Protein AF-A0A1G8ELP6-F1 (afdb_monomer)

Sequence (121 aa):
MLITMIGVISTLIKKDRAQTYRPSFTKFKGNIMRKAETRVLTAHVPIPLAEKVDQLADRLERSRGWIMKQALSSWIAQEEERDRLTQEALADVDAGCVSDHQAVLAWAESLGTDRPLPVPR

pLDDT: mean 75.42, std 21.29, range [32.0, 98.0]

Organism: NCBI:txid83767

Radius of gyration: 23.67 Å; Cα contacts (8 Å, |Δi|>4): 32; chains: 1; bounding box: 47×56×52 Å

Mean predicted aligned error: 15.26 Å

Secondary structure (DSSP, 8-state):
--HHHHHHHHHHHHHGGG--------------S-------------HHHHHHHHHHHHHHT--HHHHHHHHHHHHHHHHHHHHHHHHHHHHHHHTT----HHHHHHHHHHTTSSSPPPPP-

Foldseek 3Di:
DVPVVVVVVVVVLVVCPVDDDDDDDDDDDDDDDPPPDDDDDDDDDPPVVVVVLVVVCVVSVHDSVVVVVVVVVVVVVVVVVVVVVVVVVVVCVVVVVDFDPVQQVQQVVQVPDPDHDDDTD

Structure (mmCIF, N/CA/C/O backbone):
data_AF-A0A1G8ELP6-F1
#
_entry.id   AF-A0A1G8ELP6-F1
#
loop_
_atom_site.group_PDB
_atom_site.id
_atom_site.type_symbol
_atom_site.label_atom_id
_atom_site.label_alt_id
_atom_site.label_comp_id
_atom_site.label_asym_id
_atom_site.label_entity_id
_atom_site.label_seq_id
_atom_site.pdbx_PDB_ins_code
_atom_site.Cartn_x
_atom_site.Cartn_y
_atom_site.Cartn_z
_atom_site.occupancy
_atom_site.B_iso_or_equiv
_atom_site.auth_seq_id
_atom_site.auth_comp_id
_atom_site.auth_asym_id
_atom_site.auth_atom_id
_atom_site.pdbx_PDB_model_num
ATOM 1 N N . MET A 1 1 ? -0.289 13.939 6.042 1.00 46.59 1 MET A N 1
ATOM 2 C CA . MET A 1 1 ? -0.122 12.479 5.830 1.00 46.59 1 MET A CA 1
ATOM 3 C C . MET A 1 1 ? 0.950 12.084 4.796 1.00 46.59 1 MET A C 1
ATOM 5 O O . MET A 1 1 ? 1.098 10.901 4.536 1.00 46.59 1 MET A O 1
ATOM 9 N N . LEU A 1 2 ? 1.757 13.007 4.244 1.00 34.00 2 LEU A N 1
ATOM 10 C CA . LEU A 1 2 ? 2.812 12.673 3.259 1.00 34.00 2 LEU A CA 1
ATOM 11 C C . LEU A 1 2 ? 4.193 12.384 3.894 1.00 34.00 2 LEU A C 1
ATOM 13 O O . LEU A 1 2 ? 5.090 11.851 3.248 1.00 34.00 2 LEU A O 1
ATOM 17 N N . ILE A 1 3 ? 4.362 12.724 5.175 1.00 33.53 3 ILE A N 1
ATOM 18 C CA . ILE A 1 3 ? 5.653 12.688 5.880 1.00 33.53 3 ILE A CA 1
ATOM 19 C C . ILE A 1 3 ? 5.971 11.270 6.396 1.00 33.53 3 ILE A C 1
ATOM 21 O O . ILE A 1 3 ? 7.131 10.874 6.464 1.00 33.53 3 ILE A O 1
ATOM 25 N N . THR A 1 4 ? 4.947 10.453 6.662 1.00 37.50 4 THR A N 1
ATOM 26 C CA . THR A 1 4 ? 5.108 9.077 7.162 1.00 37.50 4 THR A CA 1
ATOM 27 C C . THR A 1 4 ? 5.590 8.104 6.076 1.00 37.50 4 THR A C 1
ATOM 29 O O . THR A 1 4 ? 6.384 7.211 6.358 1.00 37.50 4 THR A O 1
ATOM 32 N N . MET A 1 5 ? 5.193 8.314 4.814 1.00 42.56 5 MET A N 1
ATOM 33 C CA . MET A 1 5 ? 5.556 7.440 3.684 1.00 42.56 5 MET A CA 1
ATOM 34 C C . MET A 1 5 ? 7.042 7.532 3.295 1.00 42.56 5 MET A C 1
ATOM 36 O O . MET A 1 5 ? 7.654 6.529 2.933 1.00 42.56 5 MET A O 1
ATOM 40 N N . ILE A 1 6 ? 7.663 8.710 3.431 1.00 43.16 6 ILE A N 1
ATOM 41 C CA . ILE A 1 6 ? 9.105 8.887 3.175 1.00 43.16 6 ILE A CA 1
ATOM 42 C C . ILE A 1 6 ? 9.940 8.202 4.272 1.00 43.16 6 ILE A C 1
ATOM 44 O O . ILE A 1 6 ? 10.997 7.635 3.987 1.00 43.16 6 ILE A O 1
ATOM 48 N N . GLY A 1 7 ? 9.445 8.203 5.516 1.00 38.72 7 GLY A N 1
ATOM 49 C CA . GLY A 1 7 ? 10.100 7.559 6.657 1.00 38.72 7 GLY A CA 1
ATOM 50 C C . GLY A 1 7 ? 10.233 6.045 6.492 1.00 38.72 7 GLY A C 1
ATOM 51 O O . GLY A 1 7 ? 11.321 5.505 6.677 1.00 38.72 7 GLY A O 1
ATOM 52 N N . VAL A 1 8 ? 9.167 5.364 6.061 1.00 54.88 8 VAL A N 1
ATOM 53 C CA . VAL A 1 8 ? 9.172 3.904 5.849 1.00 54.88 8 VAL A CA 1
ATOM 54 C C . VAL A 1 8 ? 10.140 3.505 4.728 1.00 54.88 8 VAL A C 1
ATOM 56 O O . VAL A 1 8 ? 10.929 2.574 4.892 1.00 54.88 8 VAL A O 1
ATOM 59 N N . ILE A 1 9 ? 10.166 4.267 3.629 1.00 51.09 9 ILE A N 1
ATOM 60 C CA . ILE A 1 9 ? 11.081 4.028 2.503 1.00 51.09 9 ILE A CA 1
ATOM 61 C C . ILE A 1 9 ? 12.545 4.254 2.930 1.00 51.09 9 ILE A C 1
ATOM 63 O O . ILE A 1 9 ? 13.408 3.437 2.617 1.00 51.09 9 ILE A O 1
ATOM 67 N N . SER A 1 10 ? 12.839 5.297 3.715 1.00 47.03 10 SER A N 1
ATOM 68 C CA . SER A 1 10 ? 14.196 5.590 4.212 1.00 47.03 10 SER A CA 1
ATOM 69 C C . SER A 1 10 ? 14.727 4.529 5.191 1.00 47.03 10 SER A C 1
ATOM 71 O O . SER A 1 10 ? 15.883 4.100 5.088 1.00 47.03 10 SER A O 1
ATOM 73 N N . THR A 1 11 ? 13.884 4.038 6.107 1.00 51.97 11 THR A N 1
ATOM 74 C CA . THR A 1 11 ? 14.275 2.999 7.078 1.00 51.97 11 THR A CA 1
ATOM 75 C C . THR A 1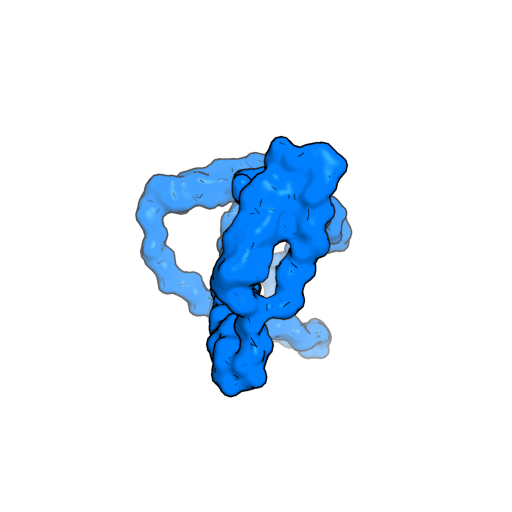 11 ? 14.542 1.655 6.391 1.00 51.97 11 THR A C 1
ATOM 77 O O . THR A 1 11 ? 15.465 0.934 6.778 1.00 51.97 11 THR A O 1
ATOM 80 N N . LEU A 1 12 ? 13.812 1.342 5.317 1.00 53.59 12 LEU A N 1
ATOM 81 C CA . LEU A 1 12 ? 14.024 0.126 4.526 1.00 53.59 12 LEU A CA 1
ATOM 82 C C . LEU A 1 12 ? 15.250 0.226 3.599 1.00 53.59 12 LEU A C 1
ATOM 84 O O . LEU A 1 12 ? 15.962 -0.765 3.434 1.00 53.59 12 LEU A O 1
ATOM 88 N N . ILE A 1 13 ? 15.587 1.419 3.089 1.00 54.03 13 ILE A N 1
ATOM 89 C CA . ILE A 1 13 ? 16.816 1.657 2.305 1.00 54.03 13 ILE A CA 1
ATOM 90 C C . ILE A 1 13 ? 18.085 1.376 3.128 1.00 54.03 13 ILE A C 1
ATOM 92 O O . ILE A 1 13 ? 19.040 0.802 2.597 1.00 54.03 13 ILE A O 1
ATOM 96 N N . LYS A 1 14 ? 18.112 1.725 4.425 1.00 53.12 14 LYS A N 1
ATOM 97 C CA . LYS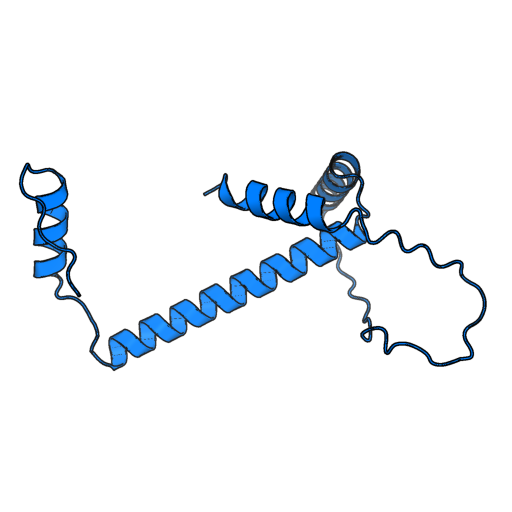 A 1 14 ? 19.271 1.443 5.297 1.00 53.12 14 LYS A CA 1
ATOM 98 C C . LYS A 1 14 ? 19.456 -0.047 5.597 1.00 53.12 14 LYS A C 1
ATOM 100 O O . LYS A 1 14 ? 20.595 -0.483 5.744 1.00 53.12 14 LYS A O 1
ATOM 105 N N . LYS A 1 15 ? 18.373 -0.828 5.666 1.00 49.34 15 LYS A N 1
ATOM 106 C CA . LYS A 1 15 ? 18.431 -2.257 6.021 1.00 49.34 15 LYS A CA 1
ATOM 107 C C . LYS A 1 15 ? 18.947 -3.145 4.877 1.00 49.34 15 LYS A C 1
ATOM 109 O O . LYS A 1 15 ? 19.498 -4.206 5.143 1.00 49.34 15 LYS A O 1
ATOM 114 N N . ASP A 1 16 ? 18.845 -2.693 3.624 1.00 47.50 16 ASP A N 1
ATOM 115 C CA . ASP A 1 16 ? 19.087 -3.527 2.432 1.00 47.50 16 ASP A CA 1
ATOM 116 C C . ASP A 1 16 ? 20.503 -3.393 1.817 1.00 47.50 16 ASP A C 1
ATOM 118 O O . ASP A 1 16 ? 20.818 -4.050 0.826 1.00 47.50 16 ASP A O 1
ATOM 122 N N . ARG A 1 17 ? 21.414 -2.587 2.399 1.00 47.72 17 ARG A N 1
ATOM 123 C CA . ARG A 1 17 ? 22.834 -2.547 1.960 1.00 47.72 17 ARG A CA 1
ATOM 124 C C . ARG A 1 17 ? 23.602 -3.854 2.214 1.00 47.72 17 ARG A C 1
ATOM 126 O O . ARG A 1 17 ? 24.708 -3.995 1.705 1.00 47.72 17 ARG A O 1
ATOM 133 N N . ALA A 1 18 ? 23.042 -4.795 2.974 1.00 39.47 18 ALA A N 1
ATOM 134 C CA . ALA A 1 18 ? 23.683 -6.071 3.293 1.00 39.47 18 ALA A CA 1
ATOM 135 C C . ALA A 1 18 ? 23.294 -7.232 2.352 1.00 39.47 18 ALA A C 1
ATOM 137 O O . ALA A 1 18 ? 23.873 -8.309 2.466 1.00 39.47 18 ALA A O 1
ATOM 138 N N . GLN A 1 19 ? 22.356 -7.048 1.412 1.00 40.88 19 GLN A N 1
ATOM 139 C CA . GLN A 1 19 ? 21.797 -8.158 0.627 1.00 40.88 19 GLN A CA 1
ATOM 140 C C . GLN A 1 19 ? 22.082 -8.026 -0.880 1.00 40.88 19 GLN A C 1
ATOM 142 O O . GLN A 1 19 ? 21.186 -8.023 -1.724 1.00 40.88 19 GLN A O 1
ATOM 147 N N . THR A 1 20 ? 23.357 -7.926 -1.255 1.00 42.25 20 THR A N 1
ATOM 148 C CA . THR A 1 20 ? 23.774 -7.990 -2.664 1.00 42.25 20 THR A CA 1
ATOM 149 C C . THR A 1 20 ? 23.701 -9.439 -3.165 1.00 42.25 20 THR A C 1
ATOM 151 O O . THR A 1 20 ? 24.635 -10.213 -2.986 1.00 42.25 20 THR A O 1
ATOM 154 N N . TYR A 1 21 ? 22.593 -9.834 -3.799 1.00 34.72 21 TYR A N 1
ATOM 155 C CA . TYR A 1 21 ? 22.450 -11.155 -4.428 1.00 34.72 21 TYR A CA 1
ATOM 156 C C . TYR A 1 21 ? 22.342 -11.035 -5.957 1.00 34.72 21 TYR A C 1
ATOM 158 O O . TYR A 1 21 ? 21.303 -10.646 -6.491 1.00 34.72 21 TYR A O 1
ATOM 166 N N . ARG A 1 22 ? 23.423 -11.394 -6.666 1.00 49.50 22 ARG A N 1
ATOM 167 C CA . ARG A 1 22 ? 23.436 -11.710 -8.108 1.00 49.50 22 ARG A CA 1
ATOM 168 C C . ARG A 1 22 ? 23.508 -13.234 -8.268 1.00 49.50 22 ARG A C 1
ATOM 170 O O . ARG A 1 22 ? 24.530 -13.793 -7.878 1.00 49.50 22 ARG A O 1
ATOM 177 N N . PRO A 1 23 ? 22.528 -13.915 -8.887 1.00 43.66 23 PRO A N 1
ATOM 178 C CA . PRO A 1 23 ? 22.757 -15.268 -9.366 1.00 43.66 23 PRO A CA 1
ATOM 179 C C . PRO A 1 23 ? 22.919 -15.281 -10.890 1.00 43.66 23 PRO A C 1
ATOM 181 O O . PRO A 1 23 ? 22.037 -14.873 -11.646 1.00 43.66 23 PRO A O 1
ATOM 184 N N . SER A 1 24 ? 24.078 -15.770 -11.322 1.00 32.34 24 SER A N 1
ATOM 185 C CA . SER A 1 24 ? 24.382 -16.163 -12.695 1.00 32.34 24 SER A CA 1
ATOM 186 C C . SER A 1 24 ? 23.519 -17.362 -13.105 1.00 32.34 24 SER A C 1
ATOM 188 O O . SER A 1 24 ? 23.386 -18.333 -12.358 1.00 32.34 24 SER A O 1
ATOM 190 N N . PHE A 1 25 ? 22.922 -17.301 -14.294 1.00 44.81 25 PHE A N 1
ATOM 191 C CA . PHE A 1 25 ? 22.048 -18.343 -14.831 1.00 44.81 25 PHE A CA 1
ATOM 192 C C . PHE A 1 25 ? 22.848 -19.515 -15.418 1.00 44.81 25 PHE A C 1
ATOM 194 O O . PHE A 1 25 ? 23.052 -19.562 -16.626 1.00 44.81 25 PHE A O 1
ATOM 201 N N . THR A 1 26 ? 23.230 -20.505 -14.602 1.00 34.25 26 THR A N 1
ATOM 202 C CA . THR A 1 26 ? 23.615 -21.823 -15.140 1.00 34.25 26 THR A CA 1
ATOM 203 C C . THR A 1 26 ? 23.245 -22.974 -14.190 1.00 34.25 26 THR A C 1
ATOM 205 O O . THR A 1 26 ? 23.847 -23.146 -13.139 1.00 34.25 26 THR A O 1
ATOM 208 N N . LYS A 1 27 ? 22.264 -23.780 -14.631 1.00 36.53 27 LYS A N 1
ATOM 209 C CA . LYS A 1 27 ? 21.982 -25.202 -14.315 1.00 36.53 27 LYS A CA 1
ATOM 210 C C . LYS A 1 27 ? 21.706 -25.599 -12.845 1.00 36.53 27 LYS A C 1
ATOM 212 O O . LYS A 1 27 ? 22.597 -25.891 -12.060 1.00 36.53 27 LYS A O 1
ATOM 217 N N . PHE A 1 28 ? 20.417 -25.738 -12.528 1.00 38.53 28 PHE A N 1
ATOM 218 C CA . PHE A 1 28 ? 19.885 -26.267 -11.266 1.00 38.53 28 PHE A CA 1
ATOM 219 C C . PHE A 1 28 ? 19.913 -27.812 -11.231 1.00 38.53 28 PHE A C 1
ATOM 221 O O . PHE A 1 28 ? 19.129 -28.463 -11.920 1.00 38.53 28 PHE A O 1
ATOM 228 N N . LYS A 1 29 ? 20.758 -28.398 -10.375 1.00 40.28 29 LYS A N 1
ATOM 229 C CA . LYS A 1 29 ? 20.476 -29.646 -9.639 1.00 40.28 29 LYS A CA 1
ATOM 230 C C . LYS A 1 29 ? 21.148 -29.542 -8.267 1.00 40.28 29 LYS A C 1
ATOM 232 O O . LYS A 1 29 ? 22.368 -29.491 -8.208 1.00 40.28 29 LYS A O 1
ATOM 237 N N . GLY A 1 30 ? 20.361 -29.513 -7.188 1.00 32.00 30 GLY A N 1
ATOM 238 C CA . GLY A 1 30 ? 20.893 -29.590 -5.817 1.00 32.00 30 GLY A CA 1
ATOM 239 C C . GLY A 1 30 ? 20.281 -28.612 -4.809 1.00 32.00 30 GLY A C 1
ATOM 240 O O . GLY A 1 30 ? 20.952 -27.716 -4.324 1.00 32.00 30 GLY A O 1
ATOM 241 N N . ASN A 1 31 ? 18.992 -28.777 -4.530 1.00 49.03 31 ASN A N 1
ATOM 242 C CA . ASN A 1 31 ? 18.313 -28.616 -3.237 1.00 49.03 31 ASN A CA 1
ATOM 243 C C . ASN A 1 31 ? 19.099 -28.024 -2.023 1.00 49.03 31 ASN A C 1
ATOM 245 O O . ASN A 1 31 ? 19.538 -28.812 -1.195 1.00 49.03 31 ASN A O 1
ATOM 249 N N . ILE A 1 32 ? 19.201 -26.691 -1.832 1.00 47.06 32 ILE A N 1
ATOM 250 C CA . ILE A 1 32 ? 19.528 -26.052 -0.524 1.00 47.06 32 ILE A CA 1
ATOM 251 C C . ILE A 1 32 ? 18.872 -24.645 -0.426 1.00 47.06 32 ILE A C 1
ATOM 253 O O . ILE A 1 32 ? 19.017 -23.839 -1.340 1.00 47.06 32 ILE A O 1
ATOM 257 N N . MET A 1 33 ? 18.165 -24.372 0.690 1.00 37.31 33 MET A N 1
ATOM 258 C CA . MET A 1 33 ? 17.184 -23.291 0.977 1.00 37.31 33 MET A CA 1
ATOM 259 C C . MET A 1 33 ? 15.894 -23.373 0.144 1.00 37.31 33 MET A C 1
ATOM 261 O O . MET A 1 33 ? 15.921 -23.152 -1.065 1.00 37.31 33 MET A O 1
ATOM 265 N N . ARG A 1 34 ? 14.734 -23.636 0.778 1.00 41.19 34 ARG A N 1
ATOM 266 C CA . ARG A 1 34 ? 13.424 -23.446 0.126 1.00 41.19 34 ARG A CA 1
ATOM 267 C C . ARG A 1 34 ? 13.238 -21.953 -0.144 1.00 41.19 34 ARG A C 1
ATOM 269 O O . ARG A 1 34 ? 12.671 -21.219 0.656 1.00 41.19 34 ARG A O 1
ATOM 276 N N . LYS A 1 35 ? 13.784 -21.507 -1.272 1.00 49.47 35 LYS A N 1
ATOM 277 C CA . LYS A 1 35 ? 13.436 -20.273 -1.960 1.00 49.47 35 LYS A CA 1
ATOM 278 C C . LYS A 1 35 ? 11.912 -20.216 -1.966 1.00 49.47 35 LYS A C 1
ATOM 280 O O . LYS A 1 35 ? 11.300 -21.139 -2.497 1.00 49.47 35 LYS A O 1
ATOM 285 N N . ALA A 1 36 ?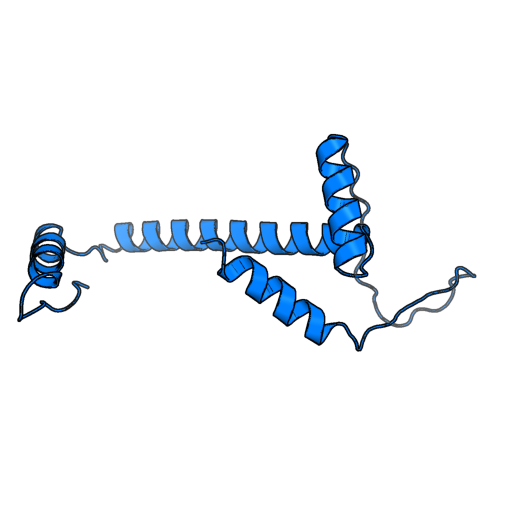 11.326 -19.207 -1.317 1.00 66.88 36 ALA A N 1
ATOM 286 C CA . ALA A 1 36 ? 9.881 -19.013 -1.338 1.00 66.88 36 ALA A CA 1
ATOM 287 C C . ALA A 1 36 ? 9.394 -19.175 -2.782 1.00 66.88 36 ALA A C 1
ATOM 289 O O . ALA A 1 36 ? 9.998 -18.609 -3.701 1.00 66.88 36 ALA A O 1
ATOM 290 N N . GLU A 1 37 ? 8.385 -20.018 -2.986 1.00 82.69 37 GLU A N 1
ATOM 291 C CA . GLU A 1 37 ? 7.867 -20.290 -4.319 1.00 82.69 37 GLU A CA 1
ATOM 292 C C . GLU A 1 37 ? 7.377 -18.971 -4.924 1.00 82.69 37 GLU A C 1
ATOM 294 O O . GLU A 1 37 ? 6.524 -18.283 -4.366 1.00 82.69 37 GLU A O 1
ATOM 299 N N . THR A 1 38 ? 7.979 -18.558 -6.039 1.00 83.44 38 THR A N 1
ATOM 300 C CA . THR A 1 38 ? 7.631 -17.299 -6.703 1.00 83.44 38 THR A CA 1
ATOM 301 C C . THR A 1 38 ? 6.683 -17.579 -7.858 1.00 83.44 38 THR A C 1
ATOM 303 O O . THR A 1 38 ? 7.025 -18.362 -8.745 1.00 83.44 38 THR A O 1
ATOM 306 N N . ARG A 1 39 ? 5.542 -16.886 -7.902 1.00 89.56 39 ARG A N 1
ATOM 307 C CA . ARG A 1 39 ? 4.622 -16.877 -9.048 1.00 89.56 39 ARG A CA 1
ATOM 308 C C . ARG A 1 39 ? 4.735 -15.556 -9.807 1.00 89.56 39 ARG A C 1
ATOM 310 O O . ARG A 1 39 ? 4.838 -14.498 -9.191 1.00 89.56 39 ARG A O 1
ATOM 317 N N . VAL A 1 40 ? 4.708 -15.614 -11.138 1.00 91.31 40 VAL A N 1
ATOM 318 C CA . VAL A 1 40 ? 4.704 -14.414 -11.990 1.00 91.31 40 VAL A CA 1
ATOM 319 C C . VAL A 1 40 ? 3.293 -13.835 -12.046 1.00 91.31 40 VAL A C 1
ATOM 321 O O . VAL A 1 40 ? 2.327 -14.557 -12.288 1.00 91.31 40 VAL A O 1
ATOM 324 N N . LEU A 1 41 ? 3.193 -12.527 -11.822 1.00 90.19 41 LEU A N 1
ATOM 325 C CA . LEU A 1 41 ? 1.987 -11.735 -12.035 1.00 90.19 41 LEU A CA 1
ATOM 326 C C . LEU A 1 41 ? 2.238 -10.800 -13.217 1.00 90.19 41 LEU A C 1
ATOM 328 O O . LEU A 1 41 ? 3.273 -10.134 -13.263 1.00 90.19 41 LEU A O 1
ATOM 332 N N . THR A 1 42 ? 1.303 -10.749 -14.162 1.00 92.75 42 THR A N 1
ATOM 333 C CA . THR A 1 42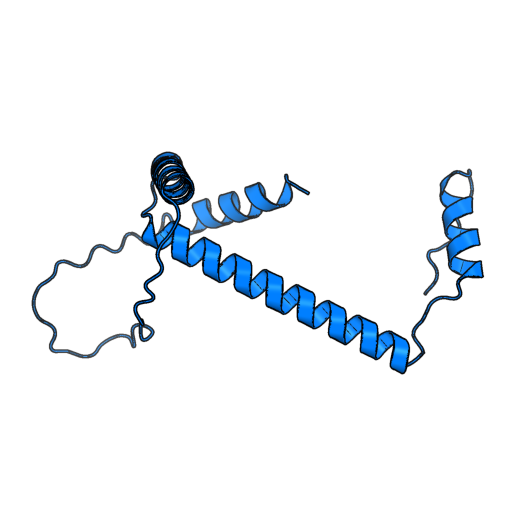 ? 1.386 -9.878 -15.340 1.00 92.75 42 THR A CA 1
ATOM 334 C C . THR A 1 42 ? 0.173 -8.965 -15.365 1.00 92.75 42 THR A C 1
ATOM 336 O O . THR A 1 42 ? -0.958 -9.434 -15.272 1.00 92.75 42 THR A O 1
ATOM 339 N N . ALA A 1 43 ? 0.413 -7.664 -15.493 1.00 92.31 43 ALA A N 1
ATOM 340 C CA . ALA A 1 43 ? -0.623 -6.654 -15.630 1.00 92.31 43 ALA A CA 1
ATOM 341 C C . ALA A 1 43 ? -0.156 -5.593 -16.625 1.00 92.31 43 ALA A C 1
ATOM 343 O O . ALA A 1 43 ? 1.015 -5.207 -16.626 1.00 92.31 43 ALA A O 1
ATOM 344 N N . HIS A 1 44 ? -1.075 -5.117 -17.460 1.00 96.06 44 HIS A N 1
ATOM 345 C CA . HIS A 1 44 ? -0.830 -3.927 -18.263 1.00 96.06 44 HIS A CA 1
ATOM 346 C C . HI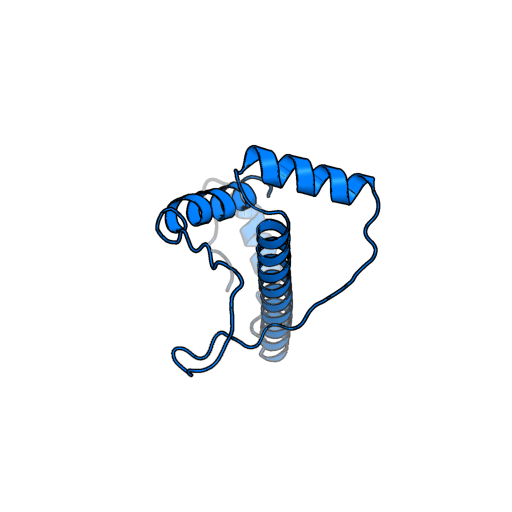S A 1 44 ? -0.906 -2.709 -17.346 1.00 96.06 44 HIS A C 1
ATOM 348 O O . HIS A 1 44 ? -1.875 -2.546 -16.605 1.00 96.06 44 HIS A O 1
ATOM 354 N N . VAL A 1 45 ? 0.113 -1.858 -17.397 1.00 94.25 45 VAL A N 1
ATOM 355 C CA . VAL A 1 45 ? 0.150 -0.594 -16.659 1.00 94.25 45 VAL A CA 1
ATOM 356 C C . VAL A 1 45 ? 0.143 0.566 -17.652 1.00 94.25 45 VAL A C 1
ATOM 358 O O . VAL A 1 45 ? 0.778 0.459 -18.704 1.00 94.25 45 VAL A O 1
ATOM 361 N N . PRO A 1 46 ? -0.553 1.677 -17.357 1.00 97.94 46 PRO A N 1
ATOM 362 C CA . PRO A 1 46 ? -0.461 2.875 -18.181 1.00 97.94 46 PRO A CA 1
ATOM 363 C C . PRO A 1 46 ? 0.991 3.348 -18.306 1.00 97.94 46 PRO A C 1
ATOM 365 O O . PRO A 1 46 ? 1.721 3.364 -17.312 1.00 97.94 46 PRO A O 1
ATOM 368 N N . ILE A 1 47 ? 1.388 3.789 -19.503 1.00 97.62 47 ILE A N 1
ATOM 369 C CA . ILE A 1 47 ? 2.748 4.288 -19.784 1.00 97.62 47 ILE A CA 1
ATOM 370 C C . ILE A 1 47 ? 3.199 5.344 -18.756 1.00 97.62 47 ILE A C 1
ATOM 372 O O . ILE A 1 47 ? 4.269 5.158 -18.175 1.00 97.62 47 ILE A O 1
ATOM 376 N N . PRO A 1 48 ? 2.378 6.358 -18.397 1.00 97.88 48 PRO A N 1
ATOM 377 C CA . PRO A 1 48 ? 2.804 7.373 -17.430 1.00 97.88 48 PRO A CA 1
ATOM 378 C C . PRO A 1 48 ? 3.097 6.815 -16.032 1.00 97.88 48 PRO A C 1
ATOM 380 O O . PRO A 1 48 ? 3.814 7.430 -15.245 1.00 97.88 48 PRO A O 1
ATOM 383 N N . LEU A 1 49 ? 2.511 5.667 -15.676 1.00 95.38 49 LEU A N 1
ATOM 384 C CA . LEU A 1 49 ? 2.785 5.005 -14.404 1.00 95.38 49 LEU A CA 1
ATOM 385 C C . LEU A 1 49 ? 4.094 4.213 -14.467 1.00 95.38 49 LEU A C 1
ATOM 387 O O . LEU A 1 49 ? 4.870 4.260 -13.515 1.00 95.38 49 LEU A O 1
ATOM 391 N N . ALA A 1 50 ? 4.355 3.525 -15.582 1.00 96.75 50 ALA A N 1
ATOM 392 C CA . ALA A 1 50 ? 5.615 2.819 -15.799 1.00 96.75 50 ALA A CA 1
ATOM 393 C C . ALA A 1 50 ? 6.812 3.783 -15.751 1.00 96.75 50 ALA A C 1
ATOM 395 O O . ALA A 1 50 ? 7.767 3.526 -15.024 1.00 96.75 50 ALA A O 1
ATOM 396 N N . GLU A 1 51 ? 6.705 4.939 -16.409 1.00 98.00 51 GLU A N 1
ATOM 397 C CA . GLU A 1 51 ? 7.748 5.975 -16.404 1.00 98.00 51 GLU A CA 1
ATOM 398 C C . GLU A 1 51 ? 8.050 6.496 -14.991 1.00 98.00 51 GLU A C 1
ATOM 400 O O . GLU A 1 51 ? 9.206 6.701 -14.626 1.00 98.00 51 GLU A O 1
ATOM 405 N N . LYS A 1 52 ? 7.024 6.664 -14.147 1.00 95.69 52 LYS A N 1
ATOM 406 C CA . LYS A 1 52 ? 7.224 7.040 -12.737 1.00 95.69 52 LYS A CA 1
ATOM 407 C C . LYS A 1 52 ? 7.963 5.956 -11.957 1.00 95.69 52 LYS A C 1
ATOM 409 O O . LYS A 1 52 ? 8.791 6.276 -11.107 1.00 95.69 52 LYS A O 1
ATOM 414 N N . VAL A 1 53 ? 7.671 4.682 -12.223 1.00 95.19 53 VAL A N 1
ATOM 415 C CA . VAL A 1 53 ? 8.388 3.559 -11.600 1.00 95.19 53 VAL A CA 1
ATOM 416 C C . VAL A 1 53 ? 9.846 3.531 -12.051 1.00 95.19 53 VAL A C 1
ATOM 418 O O . VAL A 1 53 ? 10.713 3.296 -11.212 1.00 95.19 53 VAL A O 1
ATOM 421 N N . ASP A 1 54 ? 10.124 3.811 -13.325 1.00 96.06 54 ASP A N 1
ATOM 422 C CA . ASP A 1 54 ? 11.489 3.924 -13.850 1.00 96.06 54 ASP A CA 1
ATOM 423 C C . ASP A 1 54 ? 12.256 5.054 -13.132 1.00 96.06 54 ASP A C 1
ATOM 425 O O . ASP A 1 54 ? 13.313 4.814 -12.553 1.00 96.06 54 ASP A O 1
ATOM 429 N N . GLN A 1 55 ? 11.670 6.252 -13.026 1.00 96.00 55 GLN A N 1
ATOM 430 C CA . GLN A 1 55 ? 12.281 7.386 -12.310 1.00 96.00 55 GLN A CA 1
ATOM 431 C C . GLN A 1 55 ? 12.557 7.084 -10.828 1.00 96.00 55 GLN A C 1
ATOM 433 O O . GLN A 1 55 ? 13.581 7.494 -10.276 1.00 96.00 55 GLN A O 1
ATOM 438 N N . LEU A 1 56 ? 11.643 6.374 -10.157 1.00 93.06 56 LEU A N 1
ATOM 439 C CA . LEU A 1 56 ? 11.826 5.952 -8.766 1.00 93.06 56 LEU A CA 1
ATOM 440 C C . LEU A 1 56 ? 12.921 4.894 -8.630 1.00 93.06 56 LEU A C 1
ATOM 442 O O . LEU A 1 56 ? 13.697 4.946 -7.677 1.00 93.06 56 LEU A O 1
ATOM 446 N N . ALA A 1 57 ? 12.981 3.946 -9.562 1.00 92.81 57 ALA A N 1
ATOM 447 C CA . ALA A 1 57 ? 14.018 2.926 -9.611 1.00 92.81 57 A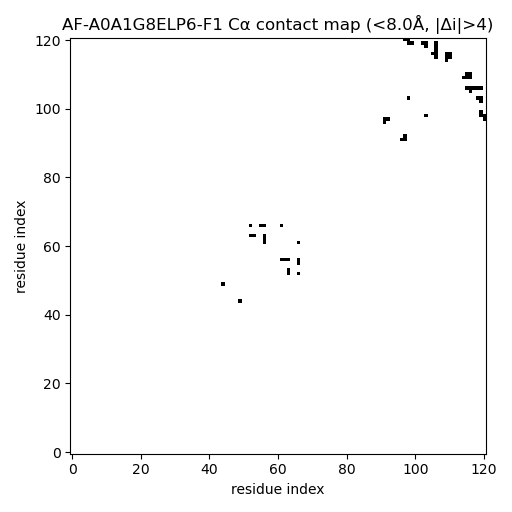LA A CA 1
ATOM 448 C C . ALA A 1 57 ? 15.409 3.563 -9.758 1.00 92.81 57 ALA A C 1
ATOM 450 O O . ALA A 1 57 ? 16.310 3.221 -8.989 1.00 92.81 57 ALA A O 1
ATOM 451 N N . ASP A 1 58 ? 15.543 4.545 -10.651 1.00 95.00 58 ASP A N 1
ATOM 452 C CA . ASP A 1 58 ? 16.787 5.288 -10.866 1.00 95.00 58 ASP A CA 1
ATOM 453 C C . ASP A 1 58 ? 17.177 6.097 -9.625 1.00 95.00 58 ASP A C 1
ATOM 455 O O . ASP A 1 58 ? 18.284 5.954 -9.106 1.00 95.00 58 ASP A O 1
ATOM 459 N N . ARG A 1 59 ? 16.246 6.892 -9.081 1.00 92.81 59 ARG A N 1
ATOM 460 C CA . ARG A 1 59 ? 16.494 7.737 -7.901 1.00 92.81 59 ARG A CA 1
ATOM 461 C C . ARG A 1 59 ? 16.886 6.933 -6.659 1.00 92.81 59 ARG A C 1
ATOM 463 O O . ARG A 1 59 ? 17.615 7.441 -5.810 1.00 92.81 59 ARG A O 1
ATOM 470 N N . LEU A 1 60 ? 16.342 5.729 -6.503 1.00 88.94 60 LEU A N 1
ATOM 471 C CA . LEU A 1 60 ? 16.574 4.879 -5.334 1.00 88.94 60 LEU A CA 1
ATOM 472 C C . LEU A 1 60 ? 17.678 3.839 -5.558 1.00 88.94 60 LEU A C 1
ATOM 474 O O . LEU A 1 60 ? 17.976 3.086 -4.630 1.00 88.94 60 LEU A O 1
ATOM 478 N N . GLU A 1 61 ? 18.267 3.777 -6.757 1.00 90.38 61 GLU A N 1
ATOM 479 C CA . GLU A 1 61 ? 19.231 2.748 -7.166 1.00 90.38 61 GLU A CA 1
ATOM 480 C C . GLU A 1 61 ? 18.700 1.329 -6.886 1.00 90.38 61 GLU A C 1
ATOM 482 O O . GLU A 1 61 ? 19.335 0.483 -6.240 1.00 90.38 61 GLU A O 1
ATOM 487 N N . ARG A 1 62 ? 17.461 1.070 -7.310 1.00 91.38 62 ARG A N 1
ATOM 488 C CA . ARG A 1 62 ? 16.772 -0.213 -7.112 1.00 91.38 62 ARG A CA 1
ATOM 489 C C . ARG A 1 62 ? 16.167 -0.708 -8.410 1.00 91.38 62 ARG A C 1
ATOM 491 O O . ARG A 1 62 ? 15.882 0.053 -9.321 1.00 91.38 62 ARG A O 1
ATOM 498 N N . SER A 1 63 ? 15.943 -2.017 -8.502 1.00 92.12 63 SER A N 1
ATOM 499 C CA . SER A 1 63 ? 15.271 -2.579 -9.672 1.00 92.12 63 SER A CA 1
ATOM 500 C C . SER A 1 63 ? 13.769 -2.297 -9.633 1.00 92.12 63 SER A C 1
ATOM 502 O O . SER A 1 63 ? 13.143 -2.296 -8.574 1.00 92.12 63 SER A O 1
ATOM 504 N N . ARG A 1 64 ? 13.153 -2.163 -10.807 1.00 91.38 64 ARG A N 1
ATOM 505 C CA . ARG A 1 64 ? 11.696 -1.991 -10.960 1.00 91.38 64 ARG A CA 1
ATOM 506 C C . ARG A 1 64 ? 10.902 -3.116 -10.306 1.00 91.38 64 ARG A C 1
ATOM 508 O O . ARG A 1 64 ? 9.900 -2.877 -9.645 1.00 91.38 64 ARG A O 1
ATOM 515 N N . GLY A 1 65 ? 11.401 -4.349 -10.421 1.00 91.00 65 GLY A N 1
ATOM 516 C CA . GLY A 1 65 ? 10.819 -5.504 -9.741 1.00 91.00 65 GLY A CA 1
ATOM 517 C C . GLY A 1 65 ? 10.913 -5.412 -8.215 1.00 91.00 65 GLY A C 1
ATOM 518 O O . GLY A 1 65 ? 10.023 -5.895 -7.522 1.00 91.00 65 GLY A O 1
ATOM 519 N N . TRP A 1 66 ? 11.957 -4.784 -7.665 1.00 92.75 66 TRP A N 1
ATOM 520 C CA . TRP A 1 66 ? 12.033 -4.502 -6.229 1.00 92.75 66 TRP A CA 1
ATOM 521 C C . TRP A 1 66 ? 11.011 -3.438 -5.823 1.00 92.75 66 TRP A C 1
ATOM 523 O O . TRP A 1 66 ? 10.263 -3.675 -4.879 1.00 92.75 66 TRP A O 1
ATOM 533 N N . ILE A 1 67 ? 10.907 -2.340 -6.584 1.00 92.12 67 ILE A N 1
ATOM 534 C CA . ILE A 1 67 ? 9.908 -1.283 -6.354 1.00 92.12 67 ILE A CA 1
ATOM 535 C C . ILE A 1 67 ? 8.494 -1.873 -6.370 1.00 92.12 67 ILE A C 1
ATOM 537 O O . ILE A 1 67 ? 7.718 -1.628 -5.452 1.00 92.12 67 ILE A O 1
ATOM 541 N N . MET A 1 68 ? 8.185 -2.721 -7.354 1.00 92.88 68 MET A N 1
ATOM 542 C CA . MET A 1 68 ? 6.871 -3.349 -7.476 1.00 92.88 68 MET A CA 1
ATOM 543 C C . MET A 1 68 ? 6.566 -4.295 -6.310 1.00 92.88 68 MET A C 1
ATOM 545 O O . MET A 1 68 ? 5.477 -4.245 -5.747 1.00 92.88 68 MET A O 1
ATOM 549 N N . LYS A 1 69 ? 7.534 -5.124 -5.894 1.00 90.12 69 LYS A N 1
ATOM 550 C CA . LYS A 1 69 ? 7.366 -5.989 -4.715 1.00 90.12 69 LYS A CA 1
ATOM 551 C C . LYS A 1 69 ? 7.105 -5.173 -3.452 1.00 90.12 69 LYS A C 1
ATOM 553 O O . LYS A 1 69 ? 6.209 -5.518 -2.696 1.00 90.12 69 LYS A O 1
ATOM 558 N N . GLN A 1 70 ? 7.862 -4.098 -3.237 1.00 89.19 70 GLN A N 1
ATOM 559 C CA . GLN A 1 70 ? 7.683 -3.237 -2.068 1.00 89.19 70 GLN A CA 1
ATOM 560 C C . GLN A 1 70 ? 6.330 -2.524 -2.081 1.00 89.19 70 GLN A C 1
ATOM 562 O O . GLN A 1 70 ? 5.640 -2.527 -1.067 1.00 89.19 70 GLN A O 1
ATOM 567 N N . ALA A 1 71 ? 5.923 -1.972 -3.227 1.00 91.62 71 ALA A N 1
ATOM 568 C CA . ALA A 1 71 ? 4.628 -1.316 -3.371 1.00 91.62 71 ALA A CA 1
ATOM 569 C C 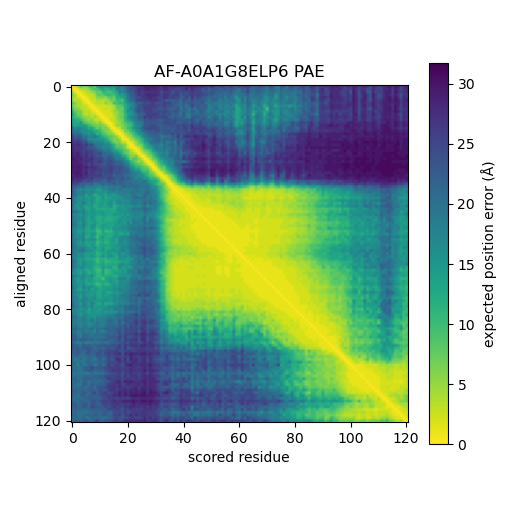. ALA A 1 71 ? 3.468 -2.282 -3.089 1.00 91.62 71 ALA A C 1
ATOM 571 O O . ALA A 1 71 ? 2.572 -1.948 -2.320 1.00 91.62 71 ALA A O 1
ATOM 572 N N . LEU A 1 72 ? 3.520 -3.498 -3.645 1.00 92.81 72 LEU A N 1
ATOM 573 C CA . LEU A 1 72 ? 2.496 -4.520 -3.421 1.00 92.81 72 LEU A CA 1
ATOM 574 C C . LEU A 1 72 ? 2.452 -4.983 -1.963 1.00 92.81 72 LEU A C 1
ATOM 576 O O . LEU A 1 72 ? 1.373 -5.036 -1.383 1.00 92.81 72 LEU A O 1
ATOM 580 N N . SER A 1 73 ? 3.603 -5.274 -1.350 1.00 87.75 73 SER A N 1
ATOM 581 C CA . SER A 1 73 ? 3.653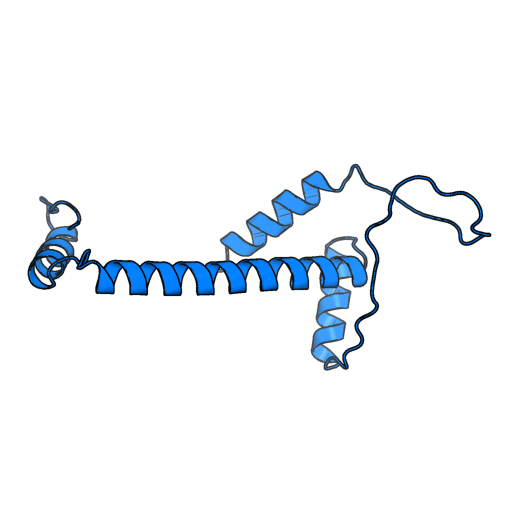 -5.663 0.064 1.00 87.75 73 SER A CA 1
ATOM 582 C C . SER A 1 73 ? 3.129 -4.561 0.984 1.00 87.75 73 SER A C 1
ATOM 584 O O . SER A 1 73 ? 2.371 -4.850 1.903 1.00 87.75 73 SER A O 1
ATOM 586 N N . SER A 1 74 ? 3.498 -3.303 0.726 1.00 89.69 74 SER A N 1
ATOM 587 C CA . SER A 1 74 ? 3.021 -2.170 1.521 1.00 89.69 74 SER A CA 1
ATOM 588 C C . SER A 1 74 ? 1.522 -1.943 1.356 1.00 89.69 74 SER A C 1
ATOM 590 O O . SER A 1 74 ? 0.861 -1.598 2.329 1.00 89.69 74 SER A O 1
ATOM 592 N N . TRP A 1 75 ? 0.989 -2.112 0.144 1.00 91.25 75 TRP A N 1
ATOM 593 C CA . TRP A 1 75 ? -0.436 -1.927 -0.117 1.00 91.25 75 TRP A CA 1
ATOM 594 C C . TRP A 1 75 ? -1.283 -3.019 0.545 1.00 91.25 75 TRP A C 1
ATOM 596 O O . TRP A 1 75 ? -2.258 -2.692 1.209 1.00 91.25 75 TRP A O 1
ATOM 606 N N . ILE A 1 76 ? -0.872 -4.290 0.450 1.00 90.69 76 ILE A N 1
ATOM 607 C CA . ILE A 1 76 ? -1.575 -5.405 1.110 1.00 90.69 76 ILE A CA 1
ATOM 608 C C . ILE A 1 76 ? -1.599 -5.204 2.627 1.00 90.69 76 ILE A C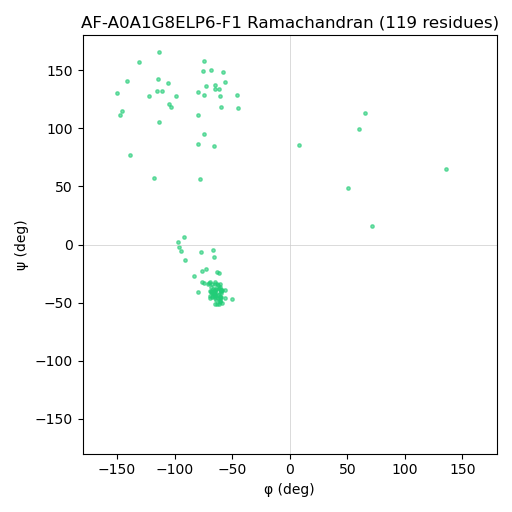 1
ATOM 610 O O . ILE A 1 76 ? -2.665 -5.270 3.225 1.00 90.69 76 ILE A O 1
ATOM 614 N N . ALA A 1 77 ? -0.455 -4.882 3.237 1.00 86.12 77 ALA A N 1
ATOM 615 C CA . ALA A 1 77 ? -0.392 -4.650 4.679 1.00 86.12 77 ALA A CA 1
ATOM 616 C C . ALA A 1 77 ? -1.291 -3.481 5.121 1.00 86.12 77 ALA A C 1
ATOM 618 O O . ALA A 1 77 ? -1.892 -3.529 6.189 1.00 86.12 77 ALA A O 1
ATOM 619 N N . GLN A 1 78 ? -1.391 -2.429 4.301 1.00 83.38 78 GLN A N 1
ATOM 620 C CA . GLN A 1 78 ? -2.279 -1.303 4.579 1.00 83.38 78 GLN A CA 1
ATOM 621 C C . GLN A 1 78 ? -3.758 -1.694 4.474 1.00 83.38 78 GLN A C 1
ATOM 623 O O . GLN A 1 78 ? -4.557 -1.248 5.294 1.00 83.38 78 GLN A O 1
ATOM 628 N N . GLU A 1 79 ? -4.122 -2.497 3.475 1.00 90.81 79 GLU A N 1
ATOM 629 C CA . GLU A 1 79 ? -5.498 -2.960 3.285 1.00 90.81 79 GLU A CA 1
ATOM 630 C C . GLU A 1 79 ? -5.925 -3.903 4.419 1.00 90.81 79 GLU A C 1
ATOM 632 O O . GLU A 1 79 ? -6.977 -3.700 5.018 1.00 90.81 79 GLU A O 1
ATOM 637 N N . GLU A 1 80 ? -5.068 -4.856 4.796 1.00 90.19 80 GLU A N 1
ATOM 638 C CA . GLU A 1 80 ? -5.302 -5.766 5.927 1.00 90.19 80 GLU A CA 1
ATOM 639 C C . GLU A 1 80 ? -5.463 -5.006 7.249 1.00 90.19 80 GLU A C 1
ATOM 641 O O . GLU A 1 80 ? -6.345 -5.318 8.047 1.00 90.19 80 GLU A O 1
ATOM 646 N N . GLU A 1 81 ? -4.641 -3.981 7.475 1.00 87.38 81 GLU A N 1
ATOM 647 C CA . GLU A 1 81 ? -4.741 -3.131 8.660 1.00 87.38 81 GLU A CA 1
ATOM 648 C C . GLU A 1 81 ? -6.057 -2.348 8.685 1.00 87.38 81 GLU A C 1
ATOM 650 O O . GLU A 1 81 ? -6.724 -2.283 9.717 1.00 87.38 81 GLU A O 1
ATOM 655 N N . ARG A 1 82 ? -6.457 -1.772 7.546 1.00 86.69 82 ARG A N 1
ATOM 656 C CA . ARG A 1 82 ? -7.719 -1.032 7.433 1.00 86.69 82 ARG A CA 1
ATOM 657 C C . ARG A 1 82 ? -8.912 -1.944 7.709 1.00 86.69 82 ARG A C 1
ATOM 659 O O . ARG A 1 82 ? -9.837 -1.552 8.423 1.00 86.69 82 ARG A O 1
ATOM 666 N N . ASP A 1 83 ? -8.882 -3.151 7.162 1.00 88.19 83 ASP A N 1
ATOM 667 C CA . ASP A 1 83 ? -9.948 -4.128 7.343 1.00 88.19 83 ASP A CA 1
ATOM 668 C C . ASP A 1 83 ? -9.994 -4.627 8.795 1.00 88.19 83 ASP A C 1
ATOM 670 O O . ASP A 1 83 ? -11.081 -4.702 9.372 1.00 88.19 83 ASP A O 1
ATOM 674 N N . ARG A 1 84 ? -8.835 -4.862 9.434 1.00 92.00 84 ARG A N 1
ATOM 675 C CA . ARG A 1 84 ? -8.758 -5.211 10.863 1.00 92.00 84 ARG A CA 1
ATOM 676 C C . ARG A 1 84 ? -9.368 -4.123 11.743 1.00 92.00 84 ARG A C 1
ATOM 678 O O . ARG A 1 84 ? -10.221 -4.432 12.565 1.00 92.00 84 ARG A O 1
ATOM 685 N N . LEU A 1 85 ? -8.969 -2.864 11.548 1.00 89.25 85 LEU A N 1
ATOM 686 C CA . LEU A 1 85 ? -9.480 -1.731 12.330 1.00 89.25 85 LEU A CA 1
ATOM 687 C C . LEU A 1 85 ? -10.987 -1.530 12.137 1.00 89.25 85 LEU A C 1
ATOM 689 O O . LEU A 1 85 ? -11.687 -1.159 13.073 1.00 89.25 85 LEU A O 1
ATOM 693 N N . THR A 1 86 ? -11.499 -1.796 10.934 1.00 87.88 86 THR A N 1
ATOM 694 C CA . THR A 1 86 ? -12.943 -1.728 10.669 1.00 87.88 86 THR A CA 1
ATOM 695 C C . THR A 1 86 ? -13.695 -2.820 11.430 1.00 87.88 86 THR A C 1
ATOM 697 O O . THR A 1 86 ? -14.732 -2.546 12.026 1.00 87.88 86 THR A O 1
ATOM 700 N N . GLN A 1 87 ? -13.178 -4.051 11.434 1.00 86.88 87 GLN A N 1
ATOM 701 C CA . GLN A 1 87 ? -13.782 -5.159 12.178 1.00 86.88 87 GLN A CA 1
ATOM 702 C C . GLN A 1 87 ? -13.721 -4.938 13.691 1.00 86.88 87 GLN A C 1
ATOM 704 O O . GLN A 1 87 ? -14.698 -5.210 14.380 1.00 86.88 87 GLN A O 1
ATOM 709 N N . GLU A 1 88 ? -12.603 -4.415 14.193 1.00 86.00 88 GLU A N 1
ATOM 710 C CA . GLU A 1 88 ? -12.430 -4.044 15.599 1.00 86.00 88 GLU A CA 1
ATOM 711 C C . GLU A 1 88 ? -13.443 -2.969 16.010 1.00 86.00 88 GLU A C 1
ATOM 713 O O . GLU A 1 88 ? -14.193 -3.170 16.958 1.00 86.00 88 GLU A O 1
ATOM 718 N N . ALA A 1 89 ? -13.576 -1.898 15.221 1.00 82.38 89 ALA A N 1
ATOM 719 C CA . ALA A 1 89 ? -14.553 -0.845 15.490 1.00 82.38 89 ALA A CA 1
ATOM 720 C C . ALA A 1 89 ? -16.008 -1.352 15.479 1.00 82.38 89 ALA A C 1
ATOM 722 O O . ALA A 1 89 ? -16.823 -0.899 16.279 1.00 82.38 89 ALA A O 1
ATOM 723 N N . LEU A 1 90 ? -16.354 -2.293 14.591 1.00 88.88 90 LEU A N 1
ATOM 724 C CA . LEU A 1 90 ? -17.682 -2.918 14.593 1.00 88.88 90 LEU A CA 1
ATOM 725 C C . LEU A 1 90 ? -17.901 -3.786 15.837 1.00 88.88 90 LEU A C 1
ATOM 727 O O . LEU A 1 90 ? -18.967 -3.715 16.441 1.00 88.88 90 LEU A O 1
ATOM 731 N N . ALA A 1 91 ? -16.892 -4.558 16.246 1.00 87.25 91 ALA A N 1
ATOM 732 C CA . ALA A 1 91 ? -16.961 -5.368 17.457 1.00 87.25 91 ALA A CA 1
ATOM 733 C C . ALA A 1 91 ? -17.103 -4.504 18.720 1.00 87.25 91 ALA A C 1
ATOM 735 O O . ALA A 1 91 ? -17.864 -4.865 19.614 1.00 87.25 91 ALA A O 1
ATOM 736 N N . ASP A 1 92 ? -16.431 -3.352 18.781 1.00 81.81 92 ASP A N 1
ATOM 737 C CA . ASP A 1 92 ? -16.559 -2.398 19.887 1.00 81.81 92 ASP A CA 1
ATOM 738 C C . ASP A 1 92 ? -17.973 -1.805 19.965 1.00 81.81 92 ASP A C 1
ATOM 740 O O . ASP A 1 92 ? -18.537 -1.690 21.055 1.00 81.81 92 ASP A O 1
ATOM 744 N N . VAL A 1 93 ? -18.586 -1.495 18.817 1.00 80.62 93 VAL A N 1
ATOM 745 C CA . VAL A 1 93 ? -19.990 -1.057 18.753 1.00 80.62 93 VAL A CA 1
ATOM 746 C C . VAL A 1 93 ? -20.934 -2.163 19.226 1.00 80.62 93 VAL A C 1
ATOM 748 O O . VAL A 1 93 ? -21.791 -1.899 20.071 1.00 80.62 93 VAL A O 1
ATOM 751 N N . ASP A 1 94 ? -20.756 -3.396 18.743 1.00 84.56 94 ASP A N 1
ATOM 752 C CA . ASP A 1 94 ? -21.570 -4.552 19.148 1.00 84.56 94 ASP A CA 1
ATOM 753 C C . ASP A 1 94 ? -21.413 -4.875 20.646 1.00 84.56 94 ASP A C 1
ATOM 755 O O . ASP A 1 94 ? -22.374 -5.276 21.308 1.00 84.56 94 ASP A O 1
ATOM 759 N N . ALA A 1 95 ? -20.218 -4.666 21.206 1.00 84.06 95 ALA A N 1
ATOM 760 C CA . ALA A 1 95 ? -19.923 -4.835 22.628 1.00 84.06 95 ALA A CA 1
ATOM 761 C C . ALA A 1 95 ? -20.425 -3.672 23.505 1.00 84.06 95 ALA A C 1
ATOM 763 O O . ALA A 1 95 ? -20.351 -3.757 24.733 1.00 84.06 95 ALA A O 1
ATOM 764 N N . GLY A 1 96 ? -20.935 -2.589 22.905 1.00 78.62 96 GLY A N 1
ATOM 765 C CA . GLY A 1 96 ? -21.354 -1.384 23.622 1.00 78.62 96 GLY A CA 1
ATOM 766 C C . GLY A 1 96 ? -20.190 -0.555 24.177 1.00 78.62 96 GLY A C 1
ATOM 767 O O . GLY A 1 96 ? -20.412 0.313 25.020 1.00 78.62 96 GLY A O 1
ATOM 768 N N . CYS A 1 97 ? -18.965 -0.793 23.703 1.00 76.81 97 CYS A N 1
ATOM 769 C CA . CYS A 1 97 ? -17.756 -0.026 24.008 1.00 76.81 97 CYS A CA 1
ATOM 770 C C . CYS A 1 97 ? -17.732 1.284 23.200 1.00 76.81 97 CYS A C 1
ATOM 772 O O . CYS A 1 97 ? -16.813 1.548 22.428 1.00 76.81 97 CYS A O 1
ATOM 774 N N . VAL A 1 98 ? -18.782 2.095 23.344 1.00 75.75 98 VAL A N 1
ATOM 775 C CA . VAL A 1 98 ? -18.946 3.375 22.648 1.00 75.75 98 VAL A CA 1
ATOM 776 C C . VAL A 1 98 ? -18.937 4.522 23.650 1.00 75.75 98 VAL A C 1
ATOM 778 O O . VAL A 1 98 ? -19.639 4.485 24.661 1.00 75.75 98 VAL A O 1
ATOM 781 N N . SER A 1 99 ? -18.163 5.569 23.367 1.00 79.81 99 SER A N 1
ATOM 782 C CA . SER A 1 99 ? -18.197 6.788 24.175 1.00 79.81 99 SER A CA 1
ATOM 783 C C . SER A 1 99 ? -19.479 7.575 23.919 1.00 79.81 99 SER A C 1
ATOM 785 O O . SER A 1 99 ? -19.884 7.781 22.772 1.00 79.81 99 SER A O 1
ATOM 787 N N . ASP A 1 100 ? -20.097 8.066 24.993 1.00 82.31 100 ASP A N 1
ATOM 788 C CA . ASP A 1 100 ? -21.291 8.901 24.905 1.00 82.31 100 ASP A CA 1
ATOM 789 C C . ASP A 1 100 ? -21.017 10.201 24.127 1.00 82.31 100 ASP A C 1
ATOM 791 O O . ASP A 1 100 ? -20.026 10.903 24.356 1.00 82.31 100 ASP A O 1
ATOM 795 N N . HIS A 1 101 ? -21.924 10.537 23.209 1.00 80.31 101 HIS A N 1
ATOM 796 C CA . HIS A 1 101 ? -21.772 11.690 22.326 1.00 80.31 101 HIS A CA 1
ATOM 797 C C . HIS A 1 101 ? -21.636 13.010 23.098 1.00 80.31 101 HIS A C 1
ATOM 799 O O . HIS A 1 101 ? -20.816 13.855 22.732 1.00 80.31 101 HIS A O 1
ATOM 805 N N . GLN A 1 102 ? -22.386 13.179 24.192 1.00 84.31 102 GLN A N 1
ATOM 806 C CA . GLN A 1 102 ? -22.349 14.394 25.002 1.00 84.31 102 GLN A CA 1
ATOM 807 C C . GLN A 1 102 ? -21.009 14.532 25.732 1.00 84.31 102 GLN A C 1
ATOM 809 O O . GLN A 1 102 ? -20.475 15.638 25.839 1.00 84.31 102 GLN A O 1
ATOM 814 N N . ALA A 1 103 ? -20.433 13.417 26.190 1.00 83.75 103 ALA A N 1
ATOM 815 C CA . ALA A 1 103 ? -19.103 13.402 26.793 1.00 83.75 103 ALA A CA 1
ATOM 816 C C . ALA A 1 103 ? -18.008 13.792 25.782 1.00 83.75 103 ALA A C 1
ATOM 818 O O . ALA A 1 103 ? -17.108 14.564 26.122 1.00 83.75 103 ALA A O 1
ATOM 819 N N . VAL A 1 104 ? -18.105 13.320 24.532 1.00 86.75 104 VAL A N 1
ATOM 820 C CA . VAL A 1 104 ? -17.178 13.691 23.443 1.00 86.75 104 VAL A CA 1
ATOM 821 C C . VAL A 1 104 ? -17.294 15.169 23.077 1.00 86.75 104 VAL A C 1
ATOM 823 O O . VAL A 1 104 ? -16.266 15.824 22.902 1.00 86.75 104 VAL A O 1
ATOM 826 N N . LEU A 1 105 ? -18.511 15.719 23.013 1.00 87.25 105 LEU A N 1
ATOM 827 C CA . LEU A 1 105 ? -18.730 17.146 22.755 1.00 87.25 105 LEU A CA 1
ATOM 828 C C . LEU A 1 105 ? -18.137 18.027 23.857 1.00 87.25 105 LEU A C 1
ATOM 830 O O . LEU A 1 105 ? -17.342 18.917 23.562 1.00 87.25 105 LEU A O 1
ATOM 834 N N . ALA A 1 106 ? -18.457 17.739 25.121 1.00 86.75 106 ALA A N 1
ATOM 835 C CA . ALA A 1 106 ? -17.941 18.503 26.255 1.00 86.75 106 ALA A CA 1
ATOM 836 C C . ALA A 1 106 ? -16.405 18.468 26.308 1.00 86.75 106 ALA A C 1
ATOM 838 O O . ALA A 1 106 ? -15.753 19.483 26.562 1.00 86.75 106 ALA A O 1
ATOM 839 N N . TRP A 1 107 ? -15.814 17.305 26.021 1.00 92.50 107 TRP A N 1
ATOM 840 C CA . TRP A 1 107 ? -14.370 17.170 25.900 1.00 92.50 107 TRP A CA 1
ATOM 841 C C . TRP A 1 107 ? -13.804 18.036 24.770 1.00 92.50 107 TRP A C 1
ATOM 843 O O . TRP A 1 107 ? -12.898 18.830 25.023 1.00 92.50 107 TRP A O 1
ATOM 853 N N . ALA A 1 108 ? -14.352 17.944 23.556 1.00 90.00 108 ALA A N 1
ATOM 854 C CA . ALA A 1 108 ? -13.875 18.703 22.402 1.00 90.00 108 ALA A CA 1
ATOM 855 C C . ALA A 1 108 ? -13.957 20.225 22.624 1.00 90.00 108 ALA A C 1
ATOM 857 O O . ALA A 1 108 ? -13.016 20.945 22.291 1.00 90.00 108 ALA A O 1
ATOM 858 N N . GLU A 1 109 ? -15.035 20.708 23.246 1.00 90.06 109 GLU A N 1
ATOM 859 C CA . GLU A 1 109 ? -15.212 22.122 23.603 1.00 90.06 109 GLU A CA 1
ATOM 860 C C . GLU A 1 109 ? -14.188 22.595 24.647 1.00 90.06 109 GLU A C 1
ATOM 862 O O . GLU A 1 109 ? -13.711 23.729 24.593 1.00 90.06 109 GLU A O 1
ATOM 867 N N . SER A 1 110 ? -13.787 21.717 25.571 1.00 91.62 110 SER A N 1
ATOM 868 C CA . SER A 1 110 ? -12.821 22.053 26.622 1.00 91.62 110 SER A CA 1
ATOM 869 C C . SER A 1 110 ? -11.373 22.195 26.129 1.00 91.62 110 SER A C 1
ATOM 871 O O . SER A 1 110 ? -10.579 22.869 26.790 1.00 91.62 110 SER A O 1
ATOM 873 N N . LEU A 1 111 ? -11.020 21.613 24.971 1.00 89.38 111 LEU A N 1
ATOM 874 C CA . LEU A 1 111 ? -9.650 21.609 24.428 1.00 89.38 111 LEU A CA 1
ATOM 875 C C . LEU A 1 111 ? -9.100 23.014 24.136 1.00 89.38 111 LEU A C 1
ATOM 877 O O . LEU A 1 111 ? -7.886 23.201 24.117 1.00 89.38 111 LEU A O 1
ATOM 881 N N . GLY A 1 112 ? -9.979 23.994 23.905 1.00 83.50 112 GLY A N 1
ATOM 882 C CA . GLY A 1 112 ? -9.620 25.396 23.666 1.00 83.50 112 GLY A CA 1
ATOM 883 C C . GLY A 1 112 ? -9.594 26.275 24.922 1.00 83.50 112 GLY A C 1
ATOM 884 O O . GLY A 1 112 ? -9.457 27.489 24.800 1.00 83.50 112 GLY A O 1
ATOM 885 N N . THR A 1 113 ? -9.767 25.693 26.111 1.00 88.69 113 THR A N 1
ATOM 886 C CA . THR A 1 113 ? -9.860 26.420 27.389 1.00 88.69 113 THR A CA 1
ATOM 887 C C . THR A 1 113 ? -8.668 26.121 28.299 1.00 88.69 113 THR A C 1
ATOM 889 O O . THR A 1 113 ? -7.962 25.133 28.111 1.00 88.69 113 THR A O 1
ATOM 892 N N . ASP A 1 114 ? -8.482 26.922 29.352 1.00 85.06 114 ASP A N 1
ATOM 893 C CA . ASP A 1 114 ? -7.416 26.719 30.350 1.00 85.06 114 ASP A CA 1
ATOM 894 C C . ASP A 1 114 ? -7.586 25.439 31.200 1.00 85.06 114 ASP A C 1
ATOM 896 O O . ASP A 1 114 ? -6.738 25.128 32.041 1.00 85.06 114 ASP A O 1
ATOM 900 N N . ARG A 1 115 ? -8.692 24.695 31.031 1.00 81.69 115 ARG A N 1
ATOM 901 C CA . ARG A 1 115 ? -8.995 23.453 31.761 1.00 81.69 115 ARG A CA 1
ATOM 902 C C . ARG A 1 115 ? -9.594 22.389 30.830 1.00 81.69 115 ARG A C 1
ATOM 904 O O . ARG A 1 115 ? -10.803 22.156 30.880 1.00 81.69 115 ARG A O 1
ATOM 911 N N . PRO A 1 116 ? -8.772 21.717 30.009 1.00 84.50 116 PRO A N 1
ATOM 912 C CA . PRO A 1 116 ? -9.247 20.623 29.175 1.00 84.50 116 PRO A CA 1
ATOM 913 C C . PRO A 1 116 ? -9.725 19.444 30.034 1.00 84.50 116 PRO A C 1
ATOM 915 O O . PRO A 1 116 ? -9.085 19.058 31.015 1.00 84.50 116 PRO A O 1
ATOM 918 N N . LEU A 1 117 ? -10.860 18.867 29.652 1.00 87.75 117 LEU A N 1
ATOM 919 C CA . LEU A 1 117 ? -11.418 17.653 30.237 1.00 87.75 117 LEU A CA 1
ATOM 920 C C . LEU A 1 117 ? -10.621 16.417 29.772 1.00 87.75 117 LEU A C 1
ATOM 922 O O . LEU A 1 117 ? -9.946 16.459 28.738 1.00 87.75 117 LEU A O 1
ATOM 926 N N . PRO A 1 118 ? -10.670 15.298 30.516 1.00 85.50 118 PRO A N 1
ATOM 927 C CA . PRO A 1 118 ? -10.062 14.046 30.076 1.00 85.50 118 PRO A CA 1
ATOM 928 C C . PRO A 1 118 ? -10.810 13.453 28.873 1.00 85.50 118 PRO A C 1
ATOM 930 O O . PRO A 1 118 ? -12.021 13.622 28.745 1.00 85.50 118 PRO A O 1
ATOM 933 N N . VAL A 1 119 ? -10.082 12.732 28.014 1.00 85.81 119 VAL A N 1
ATOM 934 C CA . VAL A 1 119 ? -10.658 12.037 26.851 1.00 85.81 119 VAL A CA 1
ATOM 935 C C . VAL A 1 119 ? -11.691 11.003 27.336 1.00 85.81 119 VAL A C 1
ATOM 937 O O . VAL A 1 119 ? -11.349 10.198 28.212 1.00 85.81 119 VAL A O 1
ATOM 940 N N . PRO A 1 120 ? -12.929 11.012 26.806 1.00 83.44 120 PRO A N 1
ATOM 941 C CA . PRO A 1 120 ? -13.934 9.991 27.096 1.00 83.44 120 PRO A CA 1
ATOM 942 C C . PRO A 1 120 ? -13.432 8.588 26.730 1.00 83.44 120 PRO A C 1
ATOM 944 O O . PRO A 1 120 ? -12.624 8.444 25.814 1.00 83.44 120 PRO A O 1
ATOM 947 N N . ARG A 1 121 ? -13.883 7.570 27.470 1.00 74.56 121 ARG A N 1
ATOM 948 C CA . ARG A 1 121 ? -13.572 6.157 27.205 1.00 74.56 121 ARG A CA 1
ATOM 949 C C . ARG A 1 121 ? -14.761 5.426 26.613 1.00 74.56 121 ARG A C 1
ATOM 951 O O . ARG A 1 121 ? -15.886 5.966 26.721 1.00 74.56 121 ARG A O 1
#

Solvent-accessible surface area (backbone atoms only — not comparable to full-atom values): 7747 Å² total; per-residue (Å²): 131,73,70,64,61,55,49,56,55,54,59,52,59,69,67,54,79,80,66,87,82,84,82,80,94,73,84,93,82,80,96,76,77,88,69,76,87,82,78,91,81,86,78,93,72,60,66,78,57,52,53,51,45,50,54,50,18,62,77,65,76,46,54,57,70,54,52,49,52,51,52,51,55,52,50,51,55,50,51,55,48,52,52,49,54,52,52,50,55,51,50,30,54,75,71,63,69,60,56,57,67,67,53,48,48,56,28,62,65,20,66,84,48,102,66,58,55,74,82,71,104

InterPro domains:
  IPR002145 Ribbon-helix-helix protein, CopG [PF01402] (40-79)
  IPR010985 Ribbon-helix-helix [SSF47598] (39-80)
  IPR013321 Arc-type ribbon-helix-helix [G3DSA:1.10.1220.10] (48-87)
  IPR052991 Non-functional Type II TA System Antitoxin [PTHR40688] (35-111)
  IPR060376 Antitoxin RelB2-4-like, C-terminal domain [PF27535] (85-120)